Protein 2PPI (pdb70)

Secondary structure (DSSP, 8-state):
---------TTHHHHHHHHHHHTT-----EEEEETTEEEEE-HHHHHHH-HHHHHHHHH-----EEE--SS-HHHHHHHHHHHTTS-----TTTHHHHHHHHHHTT-HHHHHHHHTT-

Radius of gyration: 16.62 Å; Cα contacts (8 Å, |Δi|>4): 125; chains: 1; bounding box: 26×42×60 Å

Organism: Homo sapiens (NCBI:txid9606)

CATH classification: 3.30.710.10

Nearest PDB structures (foldseek):
  2ppi-assembly1_A-2  TM=1.009E+00  e=6.086E-24  Homo sapiens
  2if5-assembly1_A-2  TM=8.836E-01  e=1.077E-10  Homo sapiens
  9b9v-assembly1_A  TM=9.155E-01  e=3.078E-10  Homo sapiens
  7t0t-assembly2_D  TM=8.776E-01  e=9.959E-09  Homo sapiens
  7x4w-assembly1_D  TM=8.677E-01  e=9.959E-09  Homo sapiens

Solvent-accessible surface area: 7852 Å² total; per-residue (Å²): 283,108,108,119,112,103,139,101,82,124,72,96,70,55,112,97,47,151,50,48,37,84,70,90,105,244,101,37,54,8,48,1,44,1,104,85,31,101,11,69,10,12,63,112,18,2,21,90,35,1,66,69,8,59,69,53,33,112,181,76,134,172,86,62,55,9,50,14,97,68,14,57,37,73,14,2,116,49,0,5,40,40,21,7,71,48,115,30,129,64,72,114,94,34,20,79,79,0,34,60,4,1,96,65,1,96,9,98,105,2,31,94,88,6,66,90,88,158

GO terms:
  GO:0005737 cytoplasm (C, IDA)
  GO:0031463 Cul3-RING ubiquitin ligase complex (C, IDA)
  GO:0016567 protein ubiquitination (P, IDA)
  GO:0005829 cytosol (C, TAS)
  GO:0005515 protein binding (F, IPI)
  GO:0015630 microtubule cytoskeleton (C, IDA)

B-factor: mean 83.33, std 4.77, range [70.8, 94.84]

Sequence (118 aa):
YFQSMAVSDPQHAARLLRALSSFRERFCDAHLVLDGEEIPVQKNILAAASPYIRTKLNYNPSTYKIELEGISVMVMREILDYIFSGQIRLNEDTIQDVVQAADLLLLTDLKTLCCEFL

Structure (mmCIF, N/CA/C/O backbone):
data_2PPI
#
_entry.id   2PPI
#
_cell.length_a   75.664
_cell.length_b   75.664
_cell.length_c   167.632
_cell.angle_alpha   90.00
_cell.angle_beta   90.00
_cell.angle_gamma   90.00
#
_symmetry.space_group_name_H-M   'I 41 2 2'
#
loop_
_atom_site.group_PDB
_atom_site.id
_atom_site.type_symbol
_atom_site.label_atom_id
_atom_site.label_alt_id
_atom_site.label_comp_id
_atom_site.label_asym_id
_atom_site.label_entity_id
_atom_site.label_seq_id
_atom_site.pdbx_PDB_ins_code
_atom_site.Cartn_x
_atom_site.Cartn_y
_atom_site.Cartn_z
_atom_site.occupancy
_atom_site.B_iso_or_equiv
_atom_site.auth_seq_id
_atom_site.auth_comp_id
_atom_site.auth_asym_id
_atom_site.auth_atom_id
_atom_site.pdbx_PDB_model_num
ATOM 1 N N . TYR A 1 19 ? 23.810 13.033 -54.812 1.00 77.43 1 TYR A N 1
ATOM 2 C CA . TYR A 1 19 ? 22.907 13.685 -53.819 1.00 77.36 1 TYR A CA 1
ATOM 3 C C . TYR A 1 19 ? 23.602 14.824 -53.077 1.00 77.59 1 TYR A C 1
ATOM 4 O O . TYR A 1 19 ? 24.835 14.878 -53.002 1.00 77.73 1 TYR A O 1
ATOM 13 N N . PHE A 1 20 ? 22.786 15.727 -52.538 1.00 77.53 2 PHE A N 1
ATOM 14 C CA . PHE A 1 20 ? 23.247 16.866 -51.770 1.00 77.45 2 PHE A CA 1
ATOM 15 C C . PHE A 1 20 ? 22.695 16.691 -50.368 1.00 77.99 2 PHE A C 1
ATOM 16 O O . PHE A 1 20 ? 21.535 16.310 -50.203 1.00 77.99 2 PHE A O 1
ATOM 18 N N . GLN A 1 21 ? 23.529 16.962 -49.366 1.00 78.13 3 GLN A N 1
ATOM 19 C CA . GLN A 1 21 ? 23.199 16.661 -47.987 1.00 78.60 3 GLN A CA 1
ATOM 20 C C . GLN A 1 21 ? 23.464 17.867 -47.092 1.00 78.97 3 GLN A C 1
ATOM 21 O O . GLN A 1 21 ? 24.532 18.473 -47.147 1.00 79.15 3 GLN A O 1
ATOM 23 N N . SER A 1 22 ? 22.471 18.224 -46.290 1.00 79.34 4 SER A N 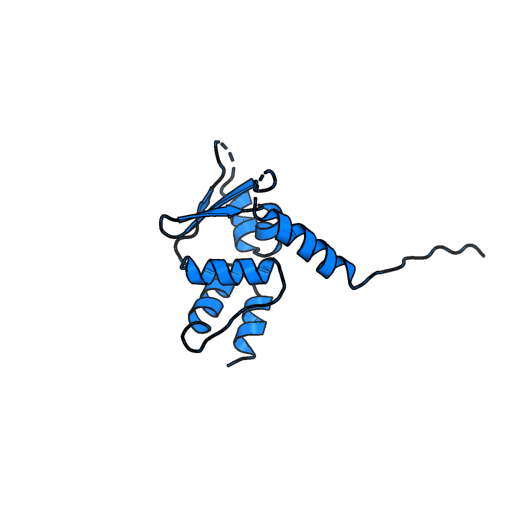1
ATOM 24 C CA . SER A 1 22 ? 22.635 19.222 -45.247 1.00 79.86 4 SER A CA 1
ATOM 25 C C . SER A 1 22 ? 22.179 18.588 -43.938 1.00 80.12 4 SER A C 1
ATOM 26 O O . SER A 1 22 ? 21.365 17.666 -43.936 1.00 79.88 4 SER A O 1
ATOM 29 N N . MET A 1 23 ? 22.720 19.060 -42.823 1.00 80.82 5 MET A N 1
ATOM 30 C CA . MET A 1 23 ? 22.453 18.439 -41.525 1.00 81.11 5 MET A CA 1
ATOM 31 C C . MET A 1 23 ? 22.075 19.504 -40.503 1.00 81.31 5 MET A C 1
ATOM 32 O O . MET A 1 23 ? 22.467 20.652 -40.630 1.00 81.03 5 MET A O 1
ATOM 35 N N . ALA A 1 24 ? 21.263 19.122 -39.525 1.00 82.17 6 ALA A N 1
ATOM 36 C CA . ALA A 1 24 ? 20.959 19.956 -38.367 1.00 82.78 6 ALA A CA 1
ATOM 37 C C . ALA A 1 24 ? 21.371 19.175 -37.119 1.00 83.64 6 ALA A C 1
ATOM 38 O O . ALA A 1 24 ? 20.709 18.204 -36.748 1.00 83.82 6 ALA A O 1
ATOM 40 N N . VAL A 1 25 ? 22.478 19.594 -36.499 1.00 84.26 7 VAL A N 1
ATOM 41 C CA . VAL A 1 25 ? 23.029 18.914 -35.335 1.00 84.66 7 VAL A CA 1
ATOM 42 C C . VAL A 1 25 ? 22.646 19.672 -34.060 1.00 85.47 7 VAL A C 1
ATOM 43 O O . VAL A 1 25 ? 22.784 20.888 -33.981 1.00 85.28 7 VAL A O 1
ATOM 47 N N . SER A 1 26 ? 22.196 18.925 -33.059 1.00 86.33 8 SER A N 1
ATOM 48 C CA . SER A 1 26 ? 21.639 19.480 -31.842 1.00 86.96 8 SER A CA 1
ATOM 49 C C . SER A 1 26 ? 22.457 19.036 -30.606 1.00 86.68 8 SER A C 1
ATOM 50 O O . SER A 1 26 ? 22.753 17.857 -30.426 1.00 86.25 8 SER A O 1
ATOM 53 N N . ASP A 1 27 ? 22.842 20.012 -29.779 1.00 86.98 9 ASP A N 1
ATOM 54 C CA . ASP A 1 27 ? 23.628 19.790 -28.542 1.00 86.54 9 ASP A CA 1
ATOM 55 C C . ASP A 1 27 ? 22.686 19.980 -27.353 1.00 85.82 9 ASP A C 1
ATOM 56 O O . ASP A 1 27 ? 22.299 21.115 -27.039 1.00 85.74 9 ASP A O 1
ATOM 61 N N . PRO A 1 28 ? 22.263 18.876 -26.722 1.00 84.85 10 PRO A N 1
ATOM 62 C CA . PRO A 1 28 ? 21.200 18.964 -25.714 1.00 84.64 10 PRO A CA 1
ATOM 63 C C . PRO A 1 28 ? 21.673 19.498 -24.332 1.00 83.75 10 PRO A C 1
ATOM 64 O O . PRO A 1 28 ? 20.851 19.845 -23.488 1.00 83.46 10 PRO A O 1
ATOM 68 N N . GLN A 1 29 ? 22.980 19.583 -24.131 1.00 83.02 11 GLN A N 1
ATOM 69 C CA . GLN A 1 29 ? 23.543 20.191 -22.928 1.00 82.77 11 GLN A CA 1
ATOM 70 C C . GLN A 1 29 ? 23.719 21.709 -23.076 1.00 82.01 11 GLN A C 1
ATOM 71 O O . GLN A 1 29 ? 24.128 22.374 -22.114 1.00 81.87 11 GLN A O 1
ATOM 74 N N . HIS A 1 30 ? 23.399 22.256 -24.259 1.00 79.69 12 HIS A N 1
ATOM 75 C CA . HIS A 1 30 ? 23.684 23.651 -24.546 1.00 78.68 12 HIS A CA 1
ATOM 76 C C . HIS A 1 30 ? 22.902 24.584 -23.633 1.00 78.42 12 HIS A C 1
ATOM 77 O O . HIS A 1 30 ? 23.434 25.557 -23.116 1.00 79.30 12 HIS A O 1
ATOM 84 N N . ALA A 1 31 ? 21.609 24.336 -23.518 1.00 78.37 13 ALA A N 1
ATOM 85 C CA . ALA A 1 31 ? 20.736 25.183 -22.728 1.00 77.94 13 ALA A CA 1
ATOM 86 C C . ALA A 1 31 ? 21.232 25.247 -21.237 1.00 77.90 13 ALA A C 1
ATOM 87 O O . ALA A 1 31 ? 21.272 26.312 -20.670 1.00 77.20 13 ALA A O 1
ATOM 89 N N . ALA A 1 32 ? 21.603 24.110 -20.639 1.00 77.84 14 ALA A N 1
ATOM 90 C CA . ALA A 1 32 ? 22.056 24.067 -19.220 1.00 78.27 14 ALA A CA 1
ATOM 91 C C . ALA A 1 32 ? 23.303 24.911 -19.082 1.00 78.57 14 ALA A C 1
ATOM 92 O O . ALA A 1 32 ? 23.371 25.758 -18.223 1.00 79.37 14 ALA A O 1
ATOM 94 N N . ARG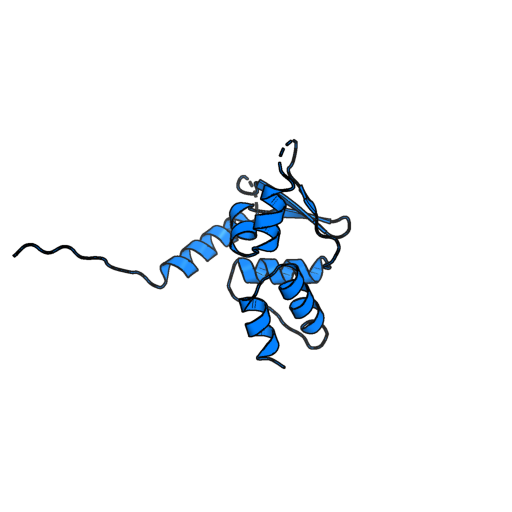 A 1 33 ? 24.246 24.692 -19.988 1.00 79.05 15 ARG A N 1
ATOM 95 C CA . ARG A 1 33 ? 25.492 25.443 -20.067 1.00 79.95 15 ARG A CA 1
ATOM 96 C C . ARG A 1 33 ? 25.348 26.960 -20.242 1.00 79.56 15 ARG A C 1
ATOM 97 O O . ARG A 1 33 ? 25.976 27.710 -19.537 1.00 80.42 15 ARG A O 1
ATOM 105 N N . LEU A 1 34 ? 24.509 27.409 -21.163 1.00 79.69 16 LEU A N 1
ATOM 106 C CA . LEU A 1 34 ? 24.193 28.836 -21.279 1.00 79.05 16 LEU A CA 1
ATOM 107 C C . LEU A 1 34 ? 23.584 29.388 -19.990 1.00 77.93 16 LEU A C 1
ATOM 108 O O . LEU A 1 34 ? 23.923 30.476 -19.552 1.00 77.00 16 LEU A O 1
ATOM 113 N N . LEU A 1 35 ? 22.681 28.619 -19.395 1.00 76.93 17 LEU A N 1
ATOM 114 C CA . LEU A 1 35 ? 22.078 28.997 -18.132 1.00 76.82 17 LEU A CA 1
ATOM 115 C C . LEU A 1 35 ? 23.100 29.235 -16.985 1.00 76.40 17 LEU A C 1
ATOM 116 O O . LEU A 1 35 ? 22.925 30.162 -16.239 1.00 74.77 17 LEU A O 1
ATOM 121 N N . ARG A 1 36 ? 24.157 28.424 -16.892 1.00 77.19 18 ARG A N 1
ATOM 122 C CA . ARG A 1 36 ? 25.231 28.635 -15.917 1.00 79.13 18 ARG A CA 1
ATOM 123 C C . ARG A 1 36 ? 26.044 29.899 -16.163 1.00 77.59 18 ARG A C 1
ATOM 124 O O . ARG A 1 36 ? 26.484 30.557 -15.203 1.00 77.78 18 ARG A O 1
ATOM 132 N N . ALA A 1 37 ? 26.301 30.215 -17.431 1.00 76.06 19 ALA A N 1
ATOM 133 C CA . ALA A 1 37 ? 26.986 31.452 -17.747 1.00 75.44 19 ALA A CA 1
ATOM 134 C C . ALA A 1 37 ? 26.083 32.642 -17.393 1.00 75.82 19 ALA A C 1
ATOM 135 O O . ALA A 1 37 ? 26.541 33.619 -16.814 1.00 76.77 19 ALA A O 1
ATOM 137 N N . LEU A 1 38 ? 24.789 32.538 -17.655 1.00 76.45 20 LEU A N 1
ATOM 138 C CA . LEU A 1 38 ? 23.852 33.583 -17.241 1.00 76.87 20 LEU A CA 1
ATOM 139 C C . LEU A 1 38 ? 23.758 33.741 -15.699 1.00 77.45 20 LEU A C 1
ATOM 140 O O . LEU A 1 38 ? 23.575 34.841 -15.181 1.00 76.72 20 LEU A O 1
ATOM 145 N N . SER A 1 39 ? 23.847 32.627 -14.988 1.00 78.80 21 SER A N 1
ATOM 146 C CA . SER A 1 39 ? 23.893 32.622 -13.522 1.00 80.00 21 SER A CA 1
ATOM 147 C C . SER A 1 39 ? 25.059 33.454 -12.957 1.00 79.50 21 SER A C 1
ATOM 148 O O . SER A 1 39 ? 24.921 34.106 -11.937 1.00 78.95 21 SER A O 1
ATOM 151 N N . SER A 1 40 ? 26.199 33.434 -13.638 1.00 80.34 22 SER A N 1
ATOM 152 C CA . SER A 1 40 ? 27.357 34.276 -13.284 1.00 80.87 22 SER A CA 1
ATOM 153 C C . SER A 1 40 ? 27.085 35.774 -13.316 1.00 81.00 22 SER A C 1
ATOM 154 O O . SER A 1 40 ? 27.723 36.521 -12.589 1.00 81.86 22 SER A O 1
ATOM 157 N N . PHE A 1 41 ? 26.153 36.208 -14.157 1.00 81.41 23 PHE A N 1
ATOM 158 C CA . PHE A 1 41 ? 25.905 37.628 -14.416 1.00 81.74 23 PHE A CA 1
ATOM 159 C C . PHE A 1 41 ? 24.950 38.283 -13.454 1.00 82.39 23 PHE A C 1
ATOM 160 O O . PHE A 1 41 ? 24.652 39.463 -13.599 1.00 82.85 23 PHE A O 1
ATOM 168 N N . ARG A 1 42 ? 24.430 37.534 -12.498 1.00 83.52 24 ARG A N 1
ATOM 169 C CA . ARG A 1 42 ? 23.516 38.115 -11.517 1.00 84.58 24 ARG A CA 1
ATOM 170 C C . ARG A 1 42 ? 24.132 39.251 -10.670 1.00 85.63 24 ARG A C 1
ATOM 171 O O . ARG A 1 42 ? 23.424 39.865 -9.869 1.00 86.46 24 ARG A O 1
ATOM 179 N N . GLU A 1 43 ? 25.438 39.494 -10.829 1.00 86.50 25 GLU A N 1
ATOM 180 C CA . GLU A 1 43 ? 26.064 40.804 -10.546 1.00 87.13 25 GLU A CA 1
ATOM 181 C C . GLU A 1 43 ? 26.608 41.430 -11.849 1.00 87.43 25 GLU A C 1
ATOM 182 O O . GLU A 1 43 ? 26.015 42.355 -12.419 1.00 87.89 25 GLU A O 1
ATOM 184 N N . ARG A 1 46 ? 25.578 45.967 -14.741 1.00 83.35 28 ARG A N 1
ATOM 185 C CA . ARG A 1 46 ? 26.126 45.711 -16.075 1.00 83.81 28 ARG A CA 1
ATOM 186 C C . ARG A 1 46 ? 25.118 44.997 -16.964 1.00 83.91 28 ARG A C 1
ATOM 187 O O . ARG A 1 46 ? 24.808 45.467 -18.059 1.00 84.19 28 ARG A O 1
ATOM 195 N N . PHE A 1 47 ? 24.646 43.840 -16.501 1.00 83.44 29 PHE A N 1
ATOM 196 C CA . PHE A 1 47 ? 23.652 43.046 -17.228 1.00 83.05 29 PHE A CA 1
ATOM 197 C C . PHE A 1 47 ? 22.269 43.198 -16.623 1.00 83.07 29 PHE A C 1
ATOM 198 O O . PHE A 1 47 ? 21.274 43.040 -17.318 1.00 83.38 29 PHE A O 1
ATOM 206 N N . CYS A 1 48 ? 22.214 43.508 -15.331 1.00 83.51 30 CYS A N 1
ATOM 207 C CA . CYS A 1 48 ? 20.953 43.760 -14.650 1.00 84.14 30 CYS A CA 1
ATOM 208 C C . CYS A 1 48 ? 20.248 44.992 -15.233 1.00 83.93 30 CYS A C 1
ATOM 209 O O . CYS A 1 48 ? 20.824 46.076 -15.316 1.00 83.95 30 CYS A O 1
ATOM 212 N N . ASP A 1 49 ? 19.006 44.768 -15.657 1.00 83.61 31 ASP A N 1
ATOM 213 C CA . ASP A 1 49 ? 18.219 45.702 -16.456 1.00 83.47 31 ASP A CA 1
ATOM 214 C C . ASP A 1 49 ? 17.088 46.305 -15.621 1.00 83.02 31 ASP A C 1
ATOM 215 O O . ASP A 1 49 ? 16.423 47.236 -16.060 1.00 83.15 31 ASP A O 1
ATOM 217 N N . ALA A 1 50 ? 16.866 45.756 -14.426 1.00 82.59 32 ALA A N 1
ATOM 218 C CA . ALA A 1 50 ? 15.692 46.082 -13.618 1.00 82.09 32 ALA A CA 1
ATOM 219 C C . ALA A 1 50 ? 15.913 45.705 -12.161 1.00 81.75 32 ALA A C 1
ATOM 220 O O . ALA A 1 50 ? 16.870 45.016 -11.827 1.00 80.92 32 ALA A O 1
ATOM 222 N N . HIS A 1 51 ? 15.009 46.171 -11.305 1.00 82.22 33 HIS A N 1
ATOM 223 C CA . HIS A 1 51 ? 14.970 45.774 -9.901 1.00 82.66 33 HIS A CA 1
ATOM 224 C C . HIS A 1 51 ? 13.641 45.102 -9.605 1.00 82.50 33 HIS A C 1
ATOM 225 O O . HIS A 1 51 ? 12.600 45.657 -9.910 1.00 82.04 33 HIS A O 1
ATOM 232 N N . LEU A 1 52 ? 13.675 43.914 -9.011 1.00 82.84 34 LEU A N 1
ATOM 233 C CA . LEU A 1 52 ? 12.477 43.363 -8.371 1.00 83.35 34 LEU A CA 1
ATOM 234 C C . LEU A 1 52 ? 12.263 44.068 -7.036 1.00 83.38 34 LEU A C 1
ATOM 235 O O . LEU A 1 52 ? 13.173 44.121 -6.214 1.00 82.67 34 LEU A O 1
ATOM 240 N N . VAL A 1 53 ? 11.056 44.588 -6.832 1.00 84.18 35 VAL A N 1
ATOM 241 C CA . VAL A 1 53 ? 10.687 45.257 -5.588 1.00 84.83 35 VAL A CA 1
ATOM 242 C C . VAL A 1 53 ? 9.737 44.358 -4.787 1.00 85.54 35 VAL A C 1
ATOM 243 O O . VAL A 1 53 ? 8.543 44.288 -5.083 1.00 85.65 35 VAL A O 1
ATOM 247 N N . LEU A 1 54 ? 10.288 43.658 -3.793 1.00 86.27 36 LEU A N 1
ATOM 248 C CA . LEU A 1 54 ? 9.521 42.763 -2.913 1.00 86.65 36 LEU A CA 1
ATOM 249 C C . LEU A 1 54 ? 9.750 43.214 -1.473 1.00 86.96 36 LEU A C 1
ATOM 250 O O . LEU A 1 54 ? 10.879 43.528 -1.111 1.00 87.24 36 LEU A O 1
ATOM 252 N N . ASP A 1 55 ? 8.697 43.245 -0.652 1.00 87.40 37 ASP A N 1
ATOM 253 C CA . ASP A 1 55 ? 8.757 43.915 0.665 1.00 87.71 37 ASP A CA 1
ATOM 254 C C . ASP A 1 55 ? 9.203 45.380 0.437 1.00 87.52 37 ASP A C 1
ATOM 255 O O . ASP A 1 55 ? 8.672 46.051 -0.458 1.00 87.53 37 ASP A O 1
ATOM 260 N N . GLY A 1 56 ? 10.157 45.868 1.234 1.00 87.19 38 GLY A N 1
ATOM 261 C CA . GLY A 1 56 ? 10.921 47.070 0.897 1.00 86.86 38 GLY A CA 1
ATOM 262 C C . GLY A 1 56 ? 12.295 46.729 0.325 1.00 86.40 38 GLY A C 1
ATOM 263 O O . GLY A 1 56 ? 13.208 47.561 0.361 1.00 86.58 38 GLY A O 1
ATOM 264 N N . GLU A 1 57 ? 12.443 45.512 -0.204 1.00 85.57 39 GLU A N 1
ATOM 265 C CA . GLU A 1 57 ? 13.727 45.025 -0.725 1.00 85.05 39 GLU A CA 1
ATOM 266 C C . GLU A 1 57 ? 13.798 45.125 -2.246 1.00 84.37 39 GLU A C 1
ATOM 267 O O . GLU A 1 57 ? 12.817 44.850 -2.944 1.00 84.17 39 GLU A O 1
ATOM 269 N N . GLU A 1 58 ? 14.967 45.515 -2.748 1.00 83.64 40 GLU A N 1
ATOM 270 C CA . GLU A 1 58 ? 15.218 45.595 -4.180 1.00 83.17 40 GLU A CA 1
ATOM 271 C C . GLU A 1 58 ? 16.289 44.583 -4.577 1.00 82.54 40 GLU A C 1
ATOM 272 O O . GLU A 1 58 ? 17.355 44.525 -3.967 1.00 82.33 40 GLU A O 1
ATOM 278 N N . ILE A 1 59 ? 15.980 43.780 -5.594 1.00 82.14 41 ILE A N 1
ATOM 279 C CA . ILE A 1 59 ? 16.891 42.751 -6.117 1.00 81.65 41 ILE A CA 1
ATOM 280 C C . ILE A 1 59 ? 17.218 43.063 -7.575 1.00 81.25 41 ILE A C 1
ATOM 281 O O . ILE A 1 59 ? 16.355 42.899 -8.437 1.00 80.48 41 ILE A O 1
ATOM 286 N N . PRO A 1 60 ? 18.453 43.530 -7.858 1.00 80.88 42 PRO A N 1
ATOM 287 C CA . PRO A 1 60 ? 18.804 43.740 -9.265 1.00 80.76 42 PRO A CA 1
ATOM 288 C C . PRO A 1 60 ? 18.684 42.454 -10.090 1.00 80.85 42 PRO A C 1
ATOM 289 O O . PRO A 1 60 ? 19.098 41.374 -9.648 1.00 80.49 42 PRO A O 1
ATOM 293 N N . VAL A 1 61 ? 18.112 42.590 -11.286 1.00 80.72 43 VAL A N 1
ATOM 294 C CA . VAL A 1 61 ? 17.638 41.455 -12.046 1.00 80.43 43 VAL A CA 1
ATOM 295 C C . VAL A 1 61 ? 17.803 41.662 -13.561 1.00 80.54 43 VAL A C 1
ATOM 296 O O . VAL A 1 61 ? 17.796 42.789 -14.061 1.00 80.12 43 VAL A O 1
ATOM 300 N N . GLN A 1 62 ? 17.989 40.545 -14.267 1.00 80.75 44 GLN A N 1
ATOM 301 C CA . GLN A 1 62 ? 18.029 40.506 -15.728 1.00 80.60 44 GLN A CA 1
ATOM 302 C C . GLN A 1 62 ? 16.602 40.244 -16.246 1.00 79.98 44 GLN A C 1
ATOM 303 O O . GLN A 1 62 ? 16.042 39.192 -16.027 1.00 79.88 44 GLN A O 1
ATOM 309 N N . LYS A 1 63 ? 16.067 41.241 -16.933 1.00 79.82 45 LYS A N 1
ATOM 310 C CA . LYS A 1 63 ? 14.642 41.400 -17.316 1.00 80.15 45 LYS A CA 1
ATOM 311 C C . LYS A 1 63 ? 14.126 40.265 -18.208 1.00 80.49 45 LYS A C 1
ATOM 312 O O . LYS A 1 63 ? 13.094 39.629 -17.929 1.00 79.62 45 LYS A O 1
ATOM 316 N N . ASN A 1 64 ? 14.878 40.002 -19.278 1.00 80.49 46 ASN A N 1
ATOM 317 C CA . ASN A 1 64 ? 14.465 39.027 -20.269 1.00 80.55 46 ASN A CA 1
ATOM 318 C C . ASN A 1 64 ? 14.351 37.627 -19.671 1.00 80.73 46 ASN A C 1
ATOM 319 O O . ASN A 1 64 ? 13.403 36.910 -19.973 1.00 81.40 46 ASN A O 1
ATOM 324 N N . ILE A 1 65 ? 15.262 37.270 -18.770 1.00 80.39 47 ILE A N 1
ATOM 325 C CA . ILE A 1 65 ? 15.248 35.945 -18.121 1.00 80.21 47 ILE A CA 1
ATOM 326 C C . ILE A 1 65 ? 14.091 35.743 -17.149 1.00 80.65 47 ILE A C 1
ATOM 327 O O . ILE A 1 65 ? 13.527 34.665 -17.072 1.00 80.54 47 ILE A O 1
ATOM 332 N N . LEU A 1 66 ? 13.740 36.767 -16.376 1.00 81.48 48 LEU A N 1
ATOM 333 C CA . LEU A 1 66 ? 12.531 36.673 -15.560 1.00 82.15 48 LEU A CA 1
ATOM 334 C C . LEU A 1 66 ? 11.251 36.713 -16.414 1.00 81.52 48 LEU A C 1
ATOM 335 O O . LEU A 1 66 ? 10.280 36.048 -16.089 1.00 81.35 48 LEU A O 1
ATOM 340 N N . ALA A 1 67 ? 11.245 37.504 -17.485 1.00 81.19 49 ALA A N 1
ATOM 341 C CA . ALA A 1 67 ? 10.082 37.561 -18.368 1.00 81.21 49 ALA A CA 1
ATOM 342 C C . ALA A 1 67 ? 9.877 36.190 -19.044 1.00 81.93 49 ALA A C 1
ATOM 343 O O . ALA A 1 67 ? 8.763 35.703 -19.150 1.00 82.81 49 ALA A O 1
ATOM 345 N N . ALA A 1 68 ? 10.981 35.550 -19.411 1.00 82.38 50 ALA A N 1
ATOM 346 C CA . ALA A 1 68 ? 11.008 34.263 -20.079 1.00 81.98 50 ALA A CA 1
ATOM 347 C C . ALA A 1 68 ? 10.505 33.128 -19.230 1.00 81.98 50 ALA A C 1
ATOM 348 O O . ALA A 1 68 ? 9.927 32.173 -19.734 1.00 82.34 50 ALA A O 1
ATOM 350 N N . ALA A 1 69 ? 10.816 33.185 -17.941 1.00 82.20 51 ALA A N 1
ATOM 351 C CA . ALA A 1 69 ? 10.486 32.134 -16.987 1.00 81.37 51 ALA A CA 1
ATOM 352 C C . ALA A 1 69 ? 9.072 32.300 -16.489 1.00 81.48 51 ALA A C 1
ATOM 353 O O . ALA A 1 69 ? 8.367 31.311 -16.256 1.00 82.01 51 ALA A O 1
ATOM 355 N N . SER A 1 70 ? 8.691 33.551 -16.237 1.00 81.28 52 SER A N 1
ATOM 356 C CA . SER A 1 70 ? 7.381 33.866 -15.655 1.00 81.63 52 SER A CA 1
ATOM 357 C C . SER A 1 70 ? 6.511 34.612 -16.678 1.00 80.88 52 SER A C 1
ATOM 358 O O . SER A 1 70 ? 6.824 35.745 -17.041 1.00 80.59 52 SER A O 1
ATOM 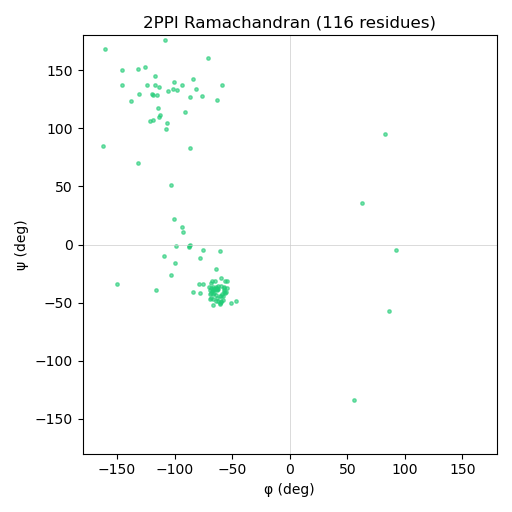361 N N . PRO A 1 71 ? 5.441 33.966 -17.157 1.00 80.80 53 PRO A N 1
ATOM 362 C CA . PRO A 1 71 ? 4.408 34.636 -17.979 1.00 80.70 53 PRO A CA 1
ATOM 363 C C . PRO A 1 71 ? 3.775 35.846 -17.301 1.00 80.25 53 PRO A C 1
ATOM 364 O O . PRO A 1 71 ? 3.387 36.794 -17.982 1.00 81.19 53 PRO A O 1
ATOM 368 N N . TYR A 1 72 ? 3.677 35.813 -15.976 1.00 79.45 54 TYR A N 1
ATOM 369 C CA . TYR A 1 72 ? 3.169 36.945 -15.225 1.00 79.08 54 TYR A CA 1
ATOM 370 C C . TYR A 1 72 ? 4.022 38.190 -15.423 1.00 78.73 54 TYR A C 1
ATOM 371 O O . TYR A 1 72 ? 3.502 39.284 -15.743 1.00 78.60 54 TYR A O 1
ATOM 380 N N . ILE A 1 73 ? 5.328 38.011 -15.236 1.00 78.08 55 ILE A N 1
ATOM 381 C CA . ILE A 1 73 ? 6.294 39.086 -15.361 1.00 77.81 55 ILE A CA 1
ATOM 382 C C . ILE A 1 73 ? 6.333 39.558 -16.810 1.00 77.76 55 ILE A C 1
ATOM 383 O O . ILE A 1 73 ? 6.366 40.751 -17.061 1.00 77.50 55 ILE A O 1
ATOM 388 N N . ARG A 1 74 ? 6.297 38.624 -17.756 1.00 78.33 56 ARG A N 1
ATOM 389 C CA . ARG A 1 74 ? 6.137 38.971 -19.179 1.00 79.19 56 ARG A CA 1
ATOM 390 C C . ARG A 1 74 ? 4.942 39.910 -19.400 1.00 79.09 56 ARG A C 1
ATOM 391 O O . ARG A 1 74 ? 5.084 40.952 -20.028 1.00 79.41 56 ARG A O 1
ATOM 394 N N . THR A 1 75 ? 3.773 39.560 -18.864 1.00 79.41 57 THR A N 1
ATOM 395 C CA . THR A 1 75 ? 2.586 40.412 -19.037 1.00 79.61 57 THR A CA 1
ATOM 396 C C . THR A 1 75 ? 2.717 41.762 -18.321 1.00 79.74 57 THR A C 1
ATOM 397 O O . THR A 1 75 ? 2.322 42.800 -18.850 1.00 79.08 57 THR A O 1
ATOM 401 N N . LYS A 1 76 ? 3.246 41.717 -17.102 1.00 80.23 58 LYS A N 1
ATOM 402 C CA . LYS A 1 76 ? 3.444 42.911 -16.287 1.00 80.65 58 LYS A CA 1
ATOM 403 C C . LYS A 1 76 ? 4.275 43.955 -17.033 1.00 81.24 58 LYS A C 1
ATOM 404 O O . LYS A 1 76 ? 3.975 45.141 -16.976 1.00 80.50 58 LYS A O 1
ATOM 410 N N . LEU A 1 77 ? 5.310 43.504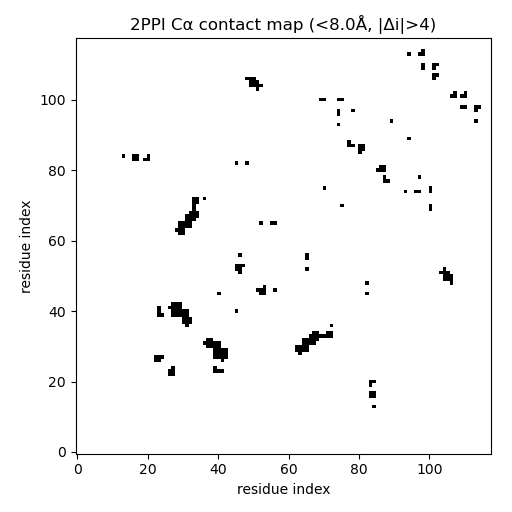 -17.743 1.00 82.42 59 LEU A N 1
ATOM 411 C CA . LEU A 1 77 ? 6.168 44.411 -18.506 1.00 83.47 59 LEU A CA 1
ATOM 412 C C . LEU A 1 77 ? 5.468 45.045 -19.713 1.00 84.29 59 LEU A C 1
ATOM 413 O O . LEU A 1 77 ? 5.754 46.183 -20.044 1.00 84.77 59 LEU A O 1
ATOM 416 N N . ASN A 1 78 ? 4.546 44.331 -20.360 1.00 85.60 60 ASN A N 1
ATOM 417 C CA . ASN A 1 78 ? 3.712 44.930 -21.427 1.00 86.82 60 ASN A CA 1
ATOM 418 C C . ASN A 1 78 ? 2.837 46.051 -20.903 1.00 86.88 60 ASN A C 1
ATOM 419 O O . ASN A 1 78 ? 2.644 47.063 -21.575 1.00 87.29 60 ASN A O 1
ATOM 424 N N . TYR A 1 79 ? 2.324 45.868 -19.691 1.00 87.39 61 TYR A N 1
ATOM 425 C CA . TYR A 1 79 ? 1.329 46.771 -19.116 1.00 87.78 61 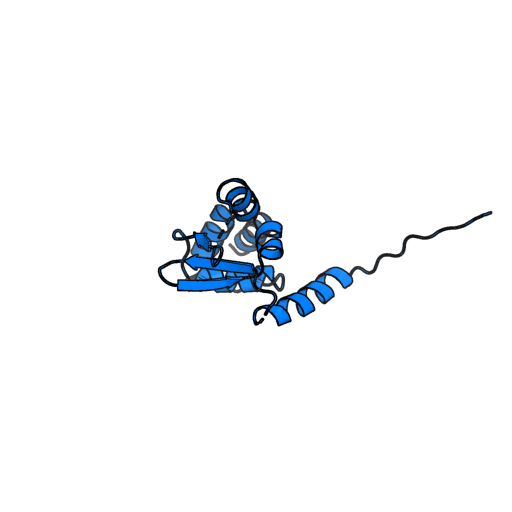TYR A CA 1
ATOM 426 C C . TYR A 1 79 ? 1.903 47.779 -18.137 1.00 88.62 61 TYR A C 1
ATOM 427 O O . TYR A 1 79 ? 1.250 48.765 -17.804 1.00 88.67 61 TYR A O 1
ATOM 436 N N . ASN A 1 80 ? 3.120 47.532 -17.670 1.00 89.83 62 ASN A N 1
ATOM 437 C CA . ASN A 1 80 ? 3.782 48.445 -16.757 1.00 90.78 62 ASN A CA 1
ATOM 438 C C . ASN A 1 80 ? 5.200 48.707 -17.262 1.00 91.48 62 ASN A C 1
ATOM 439 O O . ASN A 1 80 ? 6.168 48.224 -16.672 1.00 91.78 62 ASN A O 1
ATOM 444 N N . PRO A 1 81 ? 5.326 49.450 -18.386 1.00 92.27 63 PRO A N 1
ATOM 445 C CA . PRO A 1 81 ? 6.630 49.812 -18.932 1.00 92.64 63 PRO A CA 1
ATOM 446 C C . PRO A 1 81 ? 7.080 51.191 -18.417 1.00 93.00 63 PRO A C 1
ATOM 447 O O . PRO A 1 81 ? 8.128 51.701 -18.830 1.00 93.34 63 PRO A O 1
ATOM 451 N N . SER A 1 87 ? 16.707 56.772 -14.336 1.00 93.36 69 SER A N 1
ATOM 452 C CA . SER A 1 87 ? 15.416 56.101 -14.242 1.00 93.45 69 SER A CA 1
ATOM 453 C C . SER A 1 87 ? 15.591 54.581 -14.226 1.00 93.34 69 SER A C 1
ATOM 454 O O . SER A 1 87 ? 15.693 53.953 -15.283 1.00 93.42 69 SER A O 1
ATOM 457 N N . THR A 1 88 ? 15.638 53.999 -13.026 1.00 93.10 70 THR A N 1
ATOM 458 C CA . THR A 1 88 ? 15.736 52.544 -12.871 1.00 92.91 70 THR A CA 1
ATOM 459 C C . THR A 1 88 ? 14.357 51.919 -13.011 1.00 92.51 70 THR A C 1
ATOM 460 O O . THR A 1 88 ? 13.395 52.393 -12.406 1.00 92.53 70 THR A O 1
ATOM 464 N N . TYR A 1 89 ? 14.273 50.850 -13.800 1.00 91.94 71 TYR A N 1
ATOM 465 C CA . TYR A 1 89 ? 13.005 50.207 -14.091 1.00 91.49 71 TYR A CA 1
ATOM 466 C C . TYR A 1 89 ? 12.671 49.177 -13.016 1.00 90.96 71 TYR A C 1
ATOM 467 O O . TYR A 1 89 ? 13.473 48.299 -12.719 1.00 90.95 71 TYR A O 1
ATOM 476 N N . LYS A 1 90 ? 11.476 49.295 -12.446 1.00 90.50 72 LYS A N 1
ATOM 477 C CA . LYS A 1 90 ? 11.056 48.487 -11.306 1.00 89.97 72 LYS A CA 1
ATOM 478 C C . LYS A 1 90 ? 9.909 47.531 -11.667 1.00 89.56 72 LYS A C 1
ATOM 479 O O . LYS A 1 90 ? 8.958 47.918 -12.347 1.00 89.30 72 LYS A O 1
ATOM 482 N N . ILE A 1 91 ? 10.026 46.280 -11.222 1.00 89.24 73 ILE A N 1
ATOM 483 C CA . ILE A 1 91 ? 8.965 45.277 -11.341 1.00 89.05 73 ILE A CA 1
ATOM 484 C C . ILE A 1 91 ? 8.479 44.927 -9.932 1.00 88.99 73 ILE A C 1
ATOM 485 O O . ILE A 1 91 ? 9.196 44.284 -9.173 1.00 88.67 73 ILE A O 1
ATOM 487 N N . GLU A 1 92 ? 7.258 45.358 -9.600 1.00 89.24 74 GLU A N 1
ATOM 488 C CA . GLU A 1 92 ? 6.715 45.265 -8.240 1.00 89.39 74 GLU A CA 1
ATOM 489 C C . GLU A 1 92 ? 6.097 43.893 -7.948 1.00 89.59 74 GLU A C 1
ATOM 490 O O . GLU A 1 92 ? 5.458 43.305 -8.812 1.00 89.36 74 GLU A O 1
ATOM 492 N N . LEU A 1 93 ? 6.283 43.417 -6.715 1.00 90.09 75 LEU A N 1
ATOM 493 C CA . LEU A 1 93 ? 5.888 42.065 -6.291 1.00 90.42 75 LEU A CA 1
ATOM 494 C C . LEU A 1 93 ? 5.826 41.964 -4.747 1.00 90.68 75 LEU A C 1
ATOM 495 O O . LEU A 1 93 ? 6.792 41.535 -4.106 1.00 91.10 75 LEU A O 1
ATOM 500 N N . GLU A 1 94 ? 4.702 42.341 -4.149 1.00 90.65 76 GLU A N 1
ATOM 501 C CA . GLU A 1 94 ? 4.562 42.302 -2.676 1.00 90.78 76 GLU A CA 1
ATOM 502 C C . GLU A 1 94 ? 3.816 41.064 -2.135 1.00 90.71 76 GLU A C 1
ATOM 503 O O . GLU A 1 94 ? 3.670 40.922 -0.915 1.00 90.45 76 GLU A O 1
ATOM 505 N N . GLY A 1 95 ? 3.357 40.178 -3.032 1.00 90.50 77 GLY A N 1
ATOM 506 C CA . GLY A 1 95 ? 2.583 38.983 -2.645 1.00 90.12 77 GLY A CA 1
ATOM 507 C C . GLY A 1 95 ? 3.422 37.728 -2.444 1.00 89.80 77 GLY A C 1
ATOM 508 O O . GLY A 1 95 ? 2.885 36.615 -2.413 1.00 89.81 77 GLY A O 1
ATOM 509 N N . ILE A 1 96 ? 4.739 37.917 -2.326 1.00 89.24 78 ILE A N 1
ATOM 510 C CA . ILE A 1 96 ? 5.714 36.839 -2.138 1.00 88.68 78 ILE A CA 1
ATOM 511 C C . ILE A 1 96 ? 6.826 37.384 -1.242 1.00 88.01 78 ILE A C 1
ATOM 512 O O . ILE A 1 96 ? 7.274 38.516 -1.440 1.00 87.92 78 ILE A O 1
ATOM 517 N N . SER A 1 97 ? 7.272 36.588 -0.270 1.00 87.26 79 SER A N 1
ATOM 518 C CA . SER A 1 97 ? 8.382 36.985 0.605 1.00 86.67 79 SER A CA 1
ATOM 519 C C . SER A 1 97 ? 9.738 36.988 -0.113 1.00 86.49 79 SER A C 1
ATOM 520 O O . SER A 1 97 ? 9.915 36.356 -1.166 1.00 86.54 79 SER A O 1
ATOM 523 N N . VAL A 1 98 ? 10.694 37.698 0.478 1.00 86.12 80 VAL A N 1
ATOM 524 C CA . VAL A 1 98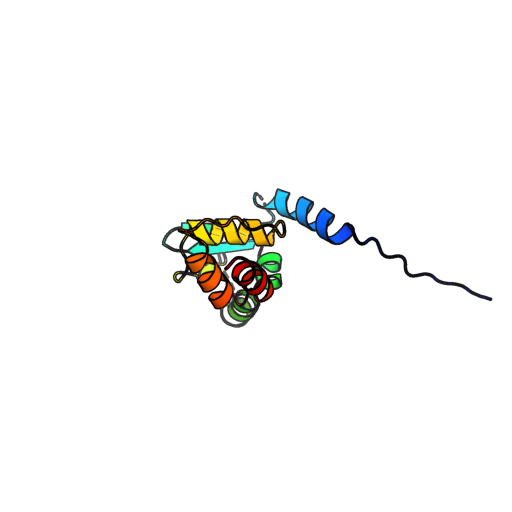 ? 12.042 37.812 -0.075 1.00 85.92 80 VAL A CA 1
ATOM 525 C C . VAL A 1 98 ? 12.798 36.482 -0.046 1.00 85.64 80 VAL A C 1
ATOM 526 O O . VAL A 1 98 ? 13.509 36.161 -0.986 1.00 85.58 80 VAL A O 1
ATOM 530 N N . MET A 1 99 ? 12.642 35.714 1.027 1.00 85.31 81 MET A N 1
ATOM 531 C CA . MET A 1 99 ? 13.329 34.425 1.146 1.00 85.02 81 MET A CA 1
ATOM 532 C C . MET A 1 99 ? 12.869 33.458 0.050 1.00 84.61 81 MET A C 1
ATOM 533 O O . MET A 1 99 ? 13.694 32.807 -0.587 1.00 84.48 81 MET A O 1
ATOM 535 N N . VAL A 1 100 ? 11.557 33.384 -0.161 1.00 84.11 82 VAL A N 1
ATOM 536 C CA . VAL A 1 100 ? 10.966 32.466 -1.134 1.00 84.02 82 VAL A CA 1
ATOM 537 C C . VAL A 1 100 ? 11.349 32.843 -2.571 1.00 84.07 82 VAL A C 1
ATOM 538 O O . VAL A 1 100 ? 11.761 31.987 -3.358 1.00 84.16 82 VAL A O 1
ATOM 542 N N . MET A 1 101 ? 11.237 34.128 -2.897 1.00 83.95 83 MET A N 1
ATOM 543 C CA . MET A 1 101 ? 11.592 34.616 -4.226 1.00 83.67 83 MET A CA 1
ATOM 544 C C . MET A 1 101 ? 13.051 34.328 -4.546 1.00 82.99 83 MET A C 1
ATOM 545 O O . MET A 1 101 ? 13.374 34.030 -5.687 1.00 83.07 83 MET A O 1
ATOM 550 N N . ARG A 1 102 ? 13.925 34.398 -3.547 1.00 82.19 84 ARG A N 1
ATOM 551 C CA . ARG A 1 102 ? 15.347 34.106 -3.760 1.00 82.03 84 ARG A CA 1
ATOM 552 C C . ARG A 1 102 ? 15.618 32.646 -4.096 1.00 81.13 84 ARG A C 1
ATOM 553 O O . ARG A 1 102 ? 16.577 32.341 -4.801 1.00 81.25 84 ARG A O 1
ATOM 561 N N . GLU A 1 103 ? 14.791 31.759 -3.559 1.00 80.26 85 GLU A N 1
ATOM 562 C CA . GLU A 1 103 ? 14.868 30.346 -3.866 1.00 79.91 85 GLU A CA 1
ATOM 563 C C . GLU A 1 103 ? 14.292 30.079 -5.251 1.00 78.80 85 GLU A C 1
ATOM 564 O O . GLU A 1 103 ? 14.745 29.182 -5.939 1.00 77.74 85 GLU A O 1
ATOM 570 N N . ILE A 1 104 ? 13.277 30.851 -5.628 1.00 78.34 86 ILE A N 1
ATOM 571 C CA . ILE A 1 104 ? 12.695 30.775 -6.957 1.00 77.95 86 ILE A CA 1
ATOM 572 C C . ILE A 1 104 ? 13.682 31.302 -8.006 1.00 77.64 86 ILE A C 1
ATOM 573 O O . ILE A 1 104 ? 13.910 30.635 -9.006 1.00 77.33 86 ILE A O 1
ATOM 578 N N . LEU A 1 105 ? 14.308 32.457 -7.751 1.00 77.04 87 LEU A N 1
ATOM 579 C CA . LEU A 1 105 ? 15.368 32.965 -8.632 1.00 76.47 87 LEU A CA 1
ATOM 580 C C . LEU A 1 105 ? 16.490 31.957 -8.778 1.00 76.11 87 LEU A C 1
ATOM 581 O O . LEU A 1 105 ? 17.009 31.769 -9.867 1.00 76.43 87 LEU A O 1
ATOM 586 N N . ASP A 1 106 ? 16.869 31.307 -7.689 1.00 75.97 88 ASP A N 1
ATOM 587 C CA . ASP A 1 106 ? 17.792 30.169 -7.773 1.00 76.13 88 ASP A CA 1
ATOM 588 C C . ASP A 1 106 ? 17.288 29.047 -8.709 1.00 75.83 88 ASP A C 1
ATOM 589 O O . ASP A 1 106 ? 18.046 28.498 -9.508 1.00 75.17 88 ASP A O 1
ATOM 594 N N . TYR A 1 107 ? 16.000 28.740 -8.635 1.00 76.03 89 TYR A N 1
ATOM 595 C CA . TYR A 1 107 ? 15.385 27.806 -9.574 1.00 75.71 89 TYR A CA 1
ATOM 596 C C . TYR A 1 107 ? 15.514 28.288 -11.014 1.00 74.39 89 TYR A C 1
ATOM 597 O O . TYR A 1 107 ? 15.988 27.567 -11.883 1.00 74.19 89 TYR A O 1
ATOM 606 N N . ILE A 1 108 ? 15.152 29.536 -11.249 1.00 74.03 90 ILE A N 1
ATOM 607 C CA . ILE A 1 108 ? 15.137 30.113 -12.599 1.00 74.00 90 ILE A CA 1
ATOM 608 C C . ILE A 1 108 ? 16.524 30.011 -13.265 1.00 74.53 90 ILE A C 1
ATOM 609 O O . ILE A 1 108 ? 16.634 29.745 -14.466 1.00 75.15 90 ILE A O 1
ATOM 614 N N . PHE A 1 109 ? 17.577 30.198 -12.473 1.00 73.91 91 PHE A N 1
ATOM 615 C CA . PHE A 1 109 ? 18.949 30.163 -12.980 1.00 74.25 91 PHE A CA 1
ATOM 616 C C . PHE A 1 109 ? 19.644 28.802 -12.904 1.00 74.53 91 PHE A C 1
ATOM 617 O O . PHE A 1 109 ? 20.838 28.724 -13.150 1.00 76.03 91 PHE A O 1
ATOM 625 N N . SER A 1 110 ? 18.910 27.740 -12.596 1.00 74.85 92 SER A N 1
ATOM 626 C CA . SER A 1 110 ? 19.514 26.405 -12.440 1.00 75.34 92 SER A CA 1
ATOM 627 C C . SER A 1 110 ? 18.592 25.223 -12.787 1.00 75.73 92 SER A C 1
ATOM 628 O O . SER A 1 110 ? 19.082 24.191 -13.249 1.00 77.18 92 SER A O 1
ATOM 631 N N . GLY A 1 111 ? 17.297 25.348 -12.528 1.00 74.95 93 GLY A N 1
ATOM 632 C CA . GLY A 1 111 ? 16.389 24.224 -12.643 1.00 75.12 93 GLY A CA 1
ATOM 633 C C . GLY A 1 111 ? 16.191 23.442 -11.358 1.00 75.20 93 GLY A C 1
ATOM 634 O O . GLY A 1 111 ? 15.374 22.513 -11.320 1.00 75.51 93 GLY A O 1
ATOM 635 N N . GLN A 1 112 ? 16.941 23.811 -10.316 1.00 74.81 94 GLN A N 1
ATOM 636 C CA . GLN A 1 112 ? 16.856 23.201 -8.991 1.00 74.41 94 GLN A CA 1
ATOM 637 C C . GLN A 1 112 ? 16.149 24.117 -8.008 1.00 74.46 94 GLN A C 1
ATOM 638 O O . GLN A 1 112 ? 16.467 25.292 -7.927 1.00 73.76 94 GLN A O 1
ATOM 644 N N . ILE A 1 113 ? 15.186 23.568 -7.271 1.00 74.97 95 ILE A N 1
ATOM 645 C CA . ILE A 1 113 ? 14.554 24.278 -6.179 1.00 75.65 95 ILE A CA 1
ATOM 646 C C . ILE A 1 113 ? 14.810 23.575 -4.838 1.00 76.54 95 ILE A C 1
ATOM 647 O O . ILE A 1 113 ? 14.898 22.340 -4.764 1.00 76.46 95 ILE A O 1
ATOM 652 N 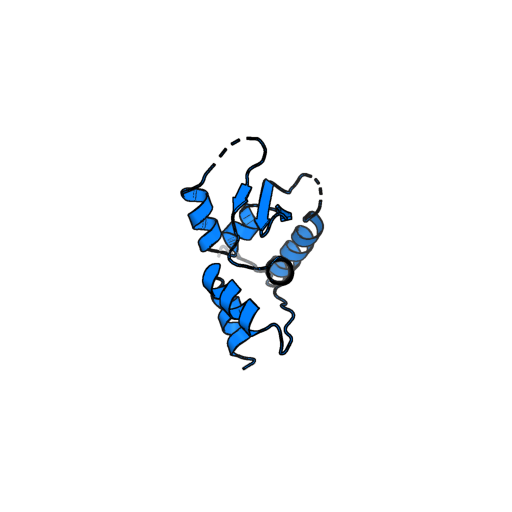N . ARG A 1 114 ? 14.955 24.380 -3.787 1.00 77.53 96 ARG A N 1
ATOM 653 C CA . ARG A 1 114 ? 15.120 23.880 -2.427 1.00 78.23 96 ARG A CA 1
ATOM 654 C C . ARG A 1 114 ? 13.795 23.895 -1.664 1.00 78.90 96 ARG A C 1
ATOM 655 O O . ARG A 1 114 ? 13.076 24.896 -1.678 1.00 79.30 96 ARG A O 1
ATOM 663 N N . LEU A 1 115 ? 13.485 22.788 -0.988 1.00 79.65 97 LEU A N 1
ATOM 664 C CA . LEU A 1 115 ? 12.171 22.592 -0.369 1.00 80.41 97 LEU A CA 1
ATOM 665 C C . LEU A 1 115 ? 12.232 21.966 1.031 1.00 80.76 97 LEU A C 1
ATOM 666 O O . LEU A 1 115 ? 12.802 20.889 1.202 1.00 80.90 97 LEU A O 1
ATOM 668 N N . ASN A 1 116 ? 11.658 22.661 2.021 1.00 81.39 98 ASN A N 1
ATOM 669 C CA . ASN A 1 116 ? 11.481 22.141 3.408 1.00 81.72 98 ASN A CA 1
ATOM 670 C C . ASN A 1 116 ? 10.004 21.822 3.681 1.00 82.36 98 ASN A C 1
ATOM 671 O O . ASN A 1 116 ? 9.130 22.086 2.847 1.00 82.49 98 ASN A O 1
ATOM 674 N N . GLU A 1 117 ? 9.723 21.275 4.858 1.00 83.09 99 GLU A N 1
ATOM 675 C CA . GLU A 1 117 ? 8.338 21.106 5.302 1.00 83.72 99 GLU A CA 1
ATOM 676 C C . GLU A 1 117 ? 7.682 22.478 5.473 1.00 84.16 99 GLU A C 1
ATOM 677 O O . GLU A 1 117 ? 6.548 22.692 5.034 1.00 84.30 99 GLU A O 1
ATOM 679 N N . ASP A 1 118 ? 8.423 23.409 6.076 1.00 84.62 100 ASP A N 1
ATOM 680 C CA . ASP A 1 118 ? 7.921 24.757 6.356 1.00 84.82 100 ASP A CA 1
ATOM 681 C C . ASP A 1 118 ? 7.839 25.684 5.133 1.00 84.89 100 ASP A C 1
ATOM 682 O O . ASP A 1 118 ? 7.335 26.800 5.247 1.00 84.57 100 ASP A O 1
ATOM 684 N N . THR A 1 119 ? 8.317 25.227 3.972 1.00 85.32 101 THR A N 1
ATOM 685 C CA . THR A 1 119 ? 8.459 26.094 2.788 1.00 85.57 101 THR A CA 1
ATOM 686 C C . THR A 1 119 ? 7.582 25.709 1.595 1.00 85.65 101 THR A C 1
ATOM 687 O O . THR A 1 119 ? 7.055 26.588 0.916 1.00 85.79 101 THR A O 1
ATOM 691 N N . ILE A 1 120 ? 7.423 24.410 1.340 1.00 85.92 102 ILE A N 1
ATOM 692 C CA . ILE A 1 120 ? 6.883 23.925 0.048 1.00 85.91 102 ILE A CA 1
ATOM 693 C C . ILE A 1 120 ? 5.523 24.546 -0.325 1.00 86.04 102 ILE A C 1
ATOM 694 O O . ILE A 1 120 ? 5.228 24.736 -1.513 1.00 86.14 102 ILE A O 1
ATOM 698 N N . GLN A 1 121 ? 4.717 24.868 0.688 1.00 85.96 103 GLN A N 1
ATOM 699 C CA . GLN A 1 121 ? 3.415 25.517 0.496 1.00 86.01 103 GLN A CA 1
ATOM 700 C C . GLN A 1 121 ? 3.555 26.952 -0.021 1.00 85.92 103 GLN A C 1
ATOM 701 O O . GLN A 1 121 ? 2.846 27.355 -0.947 1.00 85.99 103 GLN A O 1
ATOM 703 N N . ASP A 1 122 ? 4.463 27.714 0.588 1.00 86.03 104 ASP A N 1
ATOM 704 C CA . ASP A 1 122 ? 4.753 29.087 0.164 1.00 86.18 104 ASP A CA 1
ATOM 705 C C . ASP A 1 122 ? 5.321 29.115 -1.250 1.00 86.40 104 ASP A C 1
ATOM 706 O O . ASP A 1 122 ? 4.996 30.009 -2.031 1.00 86.75 104 ASP A O 1
ATOM 711 N N . VAL A 1 123 ? 6.170 28.140 -1.571 1.00 86.40 105 VAL A N 1
ATOM 712 C CA . VAL A 1 123 ? 6.755 28.043 -2.903 1.00 86.55 105 VAL A CA 1
ATOM 713 C C . VAL A 1 123 ? 5.697 27.672 -3.925 1.00 86.88 105 VAL A C 1
ATOM 714 O O . VAL A 1 123 ? 5.689 28.228 -5.025 1.00 87.00 105 VAL A O 1
ATOM 718 N N . VAL A 1 124 ? 4.802 26.745 -3.577 1.00 87.20 106 VAL A N 1
ATOM 719 C CA . VAL A 1 124 ? 3.726 26.365 -4.506 1.00 87.48 106 VAL A CA 1
ATOM 720 C C . VAL A 1 124 ? 2.798 27.548 -4.791 1.00 87.50 106 VAL A C 1
ATOM 721 O O . VAL A 1 124 ? 2.359 27.720 -5.929 1.00 87.52 106 VAL A O 1
ATOM 725 N N . GLN A 1 125 ? 2.516 28.358 -3.770 1.00 87.43 107 GLN A N 1
ATOM 726 C CA . GLN A 1 125 ? 1.668 29.543 -3.935 1.00 87.57 107 GLN A CA 1
ATOM 727 C C . GLN A 1 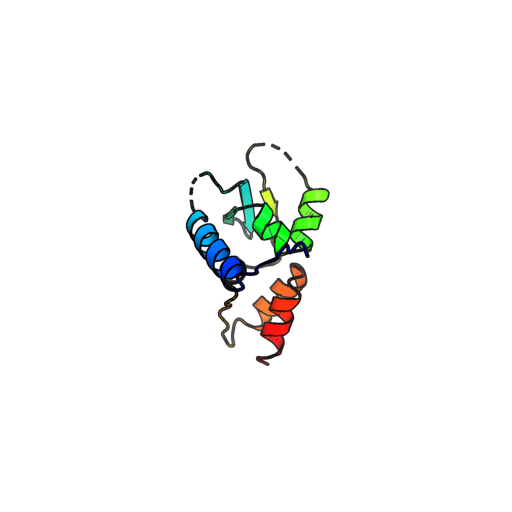125 ? 2.379 30.615 -4.777 1.00 87.41 107 GLN A C 1
ATOM 728 O O . GLN A 1 125 ? 1.772 31.225 -5.672 1.00 87.58 107 GLN A O 1
ATOM 730 N N . ALA A 1 126 ? 3.668 30.821 -4.506 1.00 87.00 108 ALA A N 1
ATOM 731 C CA . ALA A 1 126 ? 4.500 31.737 -5.301 1.00 86.58 108 ALA A CA 1
ATOM 732 C C . ALA A 1 126 ? 4.555 31.301 -6.765 1.00 86.17 108 ALA A C 1
ATOM 733 O O . ALA A 1 126 ? 4.336 32.104 -7.662 1.00 85.46 108 ALA A O 1
ATOM 735 N N . ALA A 1 127 ? 4.833 30.023 -6.997 1.00 86.11 109 ALA A N 1
ATOM 736 C CA . ALA A 1 127 ? 4.832 29.469 -8.347 1.00 86.34 109 ALA A CA 1
ATOM 737 C C . ALA A 1 127 ? 3.504 29.721 -9.077 1.00 86.65 109 ALA A C 1
ATOM 738 O O . ALA A 1 127 ? 3.500 30.004 -10.275 1.00 86.82 109 ALA A O 1
ATOM 740 N N . ASP A 1 128 ? 2.390 29.645 -8.349 1.00 87.25 110 ASP A N 1
ATOM 741 C CA . ASP A 1 128 ? 1.062 29.950 -8.909 1.00 87.71 110 ASP A CA 1
ATOM 742 C C . ASP A 1 128 ? 0.890 31.429 -9.285 1.00 87.39 110 ASP A C 1
ATOM 743 O O . ASP A 1 128 ? 0.470 31.724 -10.399 1.00 87.42 110 ASP A O 1
ATOM 748 N N . LEU A 1 129 ? 1.187 32.341 -8.354 1.00 87.05 111 LEU A N 1
ATOM 749 C CA . LEU A 1 129 ? 1.250 33.784 -8.654 1.00 86.89 111 LEU A CA 1
ATOM 750 C C . LEU A 1 129 ? 2.039 34.078 -9.927 1.00 86.81 111 LEU A C 1
ATOM 751 O O . LEU A 1 129 ? 1.590 34.827 -10.807 1.00 87.26 111 LEU A O 1
ATOM 754 N N . LEU A 1 130 ? 3.225 33.492 -10.026 1.00 86.35 112 LEU A N 1
ATOM 755 C CA . LEU A 1 130 ? 4.154 33.858 -11.089 1.00 85.96 112 LEU A CA 1
ATOM 756 C C . LEU A 1 130 ? 3.917 33.040 -12.349 1.00 85.87 112 LEU A C 1
ATOM 757 O O . LEU A 1 130 ? 4.597 33.234 -13.347 1.00 85.96 112 LEU A O 1
ATOM 762 N N . LEU A 1 131 ? 2.947 32.130 -12.281 1.00 86.08 113 LEU A N 1
ATOM 763 C CA . LEU A 1 131 ? 2.530 31.289 -13.397 1.00 86.40 113 LEU A CA 1
ATOM 764 C C . LEU A 1 131 ? 3.678 30.398 -13.843 1.00 86.66 113 LEU A C 1
ATOM 765 O O . LEU A 1 131 ? 3.848 30.109 -15.027 1.00 87.11 113 LEU A O 1
ATOM 770 N N . LEU A 1 132 ? 4.467 29.969 -12.860 1.00 87.48 114 LEU A N 1
ATOM 771 C CA . LEU A 1 132 ? 5.585 29.067 -13.083 1.00 87.60 114 LEU A CA 1
ATOM 772 C C . LEU A 1 132 ? 4.996 27.671 -13.010 1.00 87.69 114 LEU A C 1
ATOM 773 O O . LEU A 1 132 ? 5.046 26.993 -11.987 1.00 87.42 114 LEU A O 1
ATOM 778 N N . THR A 1 133 ? 4.441 27.263 -14.138 1.00 88.25 115 THR A N 1
ATOM 779 C CA . THR A 1 133 ? 3.568 26.100 -14.216 1.00 88.91 115 THR A CA 1
ATOM 780 C C . THR A 1 133 ? 4.340 24.791 -13.969 1.00 88.63 115 THR A C 1
ATOM 781 O O . THR A 1 133 ? 3.845 23.894 -13.313 1.00 88.95 115 THR A O 1
ATOM 785 N N . ASP A 1 134 ? 5.569 24.715 -14.460 1.00 88.72 116 ASP A N 1
ATOM 786 C CA . ASP A 1 134 ? 6.414 23.526 -14.287 1.00 88.60 116 ASP A CA 1
ATOM 787 C C . ASP A 1 134 ? 7.062 23.437 -12.906 1.00 87.93 116 ASP A C 1
ATOM 788 O O . ASP A 1 134 ? 7.272 22.337 -12.395 1.00 87.26 116 ASP A O 1
ATOM 793 N N . LEU A 1 135 ? 7.399 24.590 -12.324 1.00 87.39 117 LEU A N 1
ATOM 794 C CA . LEU A 1 135 ? 7.870 24.642 -10.941 1.00 86.81 117 LEU A CA 1
ATOM 795 C C . LEU A 1 135 ? 6.791 24.106 -10.023 1.00 87.08 117 LEU A C 1
ATOM 796 O O . LEU A 1 135 ? 7.064 23.334 -9.118 1.00 87.23 117 LEU A O 1
ATOM 801 N N . LYS A 1 136 ? 5.557 24.530 -10.273 1.00 87.51 118 LYS A N 1
ATOM 802 C CA . LYS A 1 136 ? 4.392 24.087 -9.499 1.00 87.46 118 LYS A CA 1
ATOM 803 C C . LYS A 1 136 ? 4.193 22.570 -9.579 1.00 87.11 118 LYS A C 1
ATOM 804 O O . LYS A 1 136 ? 3.918 21.923 -8.565 1.00 87.77 118 LYS A O 1
ATOM 807 N N . THR A 1 137 ? 4.310 22.012 -10.783 1.00 86.81 119 THR A N 1
ATOM 808 C CA . THR A 1 137 ? 4.167 20.571 -10.999 1.00 86.19 119 THR A CA 1
ATOM 809 C C . THR A 1 137 ? 5.293 19.792 -10.307 1.00 85.89 119 THR A C 1
ATOM 810 O O . THR A 1 137 ? 5.068 18.709 -9.767 1.00 85.77 119 THR A O 1
ATOM 814 N N . LEU A 1 138 ? 6.500 20.354 -10.338 1.00 85.63 120 LEU A N 1
ATOM 815 C CA . LEU A 1 138 ? 7.662 19.801 -9.633 1.00 85.31 120 LEU A CA 1
ATOM 816 C C . LEU A 1 138 ? 7.438 19.783 -8.111 1.00 85.33 120 LEU A C 1
ATOM 817 O O . LEU A 1 138 ? 7.887 18.862 -7.421 1.00 85.04 120 LEU A O 1
ATOM 822 N N . CYS A 1 139 ? 6.743 20.799 -7.597 1.00 85.00 121 CYS A N 1
ATOM 823 C CA . CYS A 1 139 ? 6.541 20.930 -6.152 1.00 84.77 121 CYS A CA 1
ATOM 824 C C . CYS A 1 139 ? 5.447 19.985 -5.645 1.00 84.58 121 CYS A C 1
ATOM 825 O O . CYS A 1 139 ? 5.606 19.362 -4.595 1.00 84.27 121 CYS A O 1
ATOM 828 N N . CYS A 1 140 ? 4.358 19.870 -6.405 1.00 84.42 122 CYS A N 1
ATOM 829 C CA . CYS A 1 140 ? 3.239 18.980 -6.060 1.00 84.28 122 CYS A CA 1
ATOM 830 C C . CYS A 1 140 ? 3.608 17.488 -6.081 1.00 84.10 122 CYS A C 1
ATOM 831 O O . CYS A 1 140 ? 3.042 16.701 -5.319 1.00 84.03 122 CYS A O 1
ATOM 834 N N . GLU A 1 141 ? 4.547 17.105 -6.949 1.00 83.99 123 GLU A N 1
ATOM 835 C CA . GLU A 1 141 ? 5.031 15.719 -7.014 1.00 83.93 123 GLU A CA 1
ATOM 836 C C . GLU A 1 141 ? 5.733 15.286 -5.724 1.00 83.96 123 GLU A C 1
ATOM 837 O O . GLU A 1 141 ? 5.854 14.091 -5.453 1.00 83.85 123 GLU A O 1
ATOM 839 N N . PHE A 1 142 ? 6.198 16.261 -4.942 1.00 84.03 124 PHE A N 1
ATOM 840 C CA . PHE A 1 142 ? 6.775 16.005 -3.622 1.00 84.05 124 PHE A CA 1
ATOM 841 C C . PHE A 1 142 ? 5.771 16.365 -2.515 1.00 84.07 124 PHE A C 1
ATOM 842 O O . PHE A 1 142 ? 6.091 17.104 -1.582 1.00 84.00 124 PHE A O 1
ATOM 845 N N . LEU A 1 143 ? 4.553 15.835 -2.642 1.00 84.17 125 LEU A N 1
ATOM 846 C CA . LEU A 1 143 ? 3.507 15.965 -1.622 1.00 84.19 125 LEU A CA 1
ATOM 847 C C . LEU A 1 143 ? 2.744 14.646 -1.498 1.00 84.16 125 LEU A C 1
ATOM 848 O O . LEU A 1 143 ? 2.254 14.294 -0.424 1.00 84.25 125 LEU A O 1
#

Foldseek 3Di:
DDDDDDDDDPCVVQVVLQVVVVVQPVQQQAWECEDNDTRGHRQVLLVVQFVLSVVQCVVPPVGHYDYDHPADPVLVVQVVVCSSHVDGDDDPVPLVSNLVVCVNRVNVVSNVVSVVVD

InterPro domains:
  IPR000210 BTB/POZ domain [PF00651] (21-126)
  IPR000210 BTB/POZ domain [PS50097] (30-99)
  IPR000210 BTB/POZ domain [SM00225] (30-129)
  IPR006652 Kelch repeat type 1 [SM00612] (274-326)
  IPR006652 Kelch repeat type 1 [SM00612] (327-374)
  IPR006652 Kelch repeat type 1 [SM00612] (375-421)
  IPR006652 Kelch repeat type 1 [SM00612] (422-468)
  IPR006652 Kelch repeat type 1 [SM00612] (528-577)
  IPR011333 SKP1/BTB/POZ domain superfamily [G3DSA:3.30.710.10] (4-129)
  IPR011333 SKP1/BTB/POZ domain superfamily [SSF54695] (7-126)
  IPR011705 BTB/Kelch-associated [PF07707] (134-235)
  IPR011705 BTB/Kelch-associated [SM00875] (134-236)
  IPR015915 Kelch-type beta-propeller [G3DSA:2.120.10.80] (264-574)
  IPR015915 Kelch-type beta-propeller [SSF117281] (274-560)
  IPR017096 BTB-kelch protein [PIRSF037037] (7-574)
  IPR030579 Gigaxonin, BACK domain [cd18455] (130-226)
  IPR047070 Gigaxonin, BTB/POZ domain [cd18245] (16-126)